Protein AF-A0AAU6JMK3-F1 (afdb_monomer_lite)

pLDDT: mean 92.9, std 9.51, range [48.59, 98.56]

Sequence (72 aa):
MEEAVSRTMIDLDDALIAEAAEILGTTTKRATVNGALAEFVAAAKRQRFMDMLEDGVFSDLGDPEVMAKAWR

Secondary structure (DSSP, 8-state):
----PPP------HHHHHHHHHHHT-SSHHHHHHHHHHHHHHHHHHHHHHHHHHTTTTGGGG-HHHHHHHT-

Radius of gyration: 19.71 Å; chains: 1; bounding box: 43×30×44 Å

Structure (mmCIF, N/CA/C/O backbone):
data_AF-A0AAU6JMK3-F1
#
_entry.id   AF-A0AAU6JMK3-F1
#
loop_
_atom_site.group_PDB
_atom_site.id
_atom_site.type_symbol
_atom_site.label_atom_id
_atom_site.label_alt_id
_atom_site.label_comp_id
_atom_site.label_asym_id
_atom_site.label_entity_id
_atom_site.label_seq_id
_atom_site.pdbx_PDB_ins_code
_atom_site.Cartn_x
_atom_site.Cartn_y
_atom_site.Cartn_z
_atom_site.occupancy
_atom_site.B_iso_or_equiv
_atom_site.auth_seq_id
_atom_site.auth_comp_id
_atom_site.auth_asym_id
_atom_site.auth_atom_id
_atom_site.pdbx_PDB_model_num
ATOM 1 N N . MET A 1 1 ? -4.882 19.170 -4.275 1.00 48.59 1 MET A N 1
ATOM 2 C CA . MET A 1 1 ? -6.263 18.725 -4.548 1.00 48.59 1 MET A CA 1
ATOM 3 C C . MET A 1 1 ? -6.688 17.949 -3.324 1.00 48.59 1 MET A C 1
ATOM 5 O O . MET A 1 1 ? -5.942 17.065 -2.930 1.00 48.59 1 MET A O 1
ATOM 9 N N . GLU A 1 2 ? -7.765 18.343 -2.655 1.00 51.47 2 GLU A N 1
ATOM 10 C CA . GLU A 1 2 ? -8.260 17.589 -1.501 1.00 51.47 2 GLU A CA 1
ATOM 11 C C . GLU A 1 2 ? -8.749 16.227 -2.008 1.00 51.47 2 GLU A C 1
ATOM 13 O O . GLU A 1 2 ? -9.566 16.174 -2.929 1.00 51.47 2 GLU A O 1
ATOM 18 N N . GLU A 1 3 ? -8.170 15.131 -1.510 1.00 66.06 3 GLU A N 1
ATOM 19 C CA . GLU A 1 3 ? -8.630 13.789 -1.865 1.00 66.06 3 GLU A CA 1
ATOM 20 C C . GLU A 1 3 ? -10.093 13.657 -1.442 1.00 66.06 3 GLU A C 1
ATOM 22 O O . GLU A 1 3 ? -10.425 13.791 -0.263 1.00 66.06 3 GLU A O 1
ATOM 27 N N . ALA A 1 4 ? -10.982 13.416 -2.406 1.00 77.00 4 ALA A N 1
ATOM 28 C CA . ALA A 1 4 ? -12.395 13.217 -2.131 1.00 77.00 4 ALA A CA 1
ATOM 29 C C . ALA A 1 4 ? -12.583 11.911 -1.341 1.00 77.00 4 ALA A C 1
ATOM 31 O O . ALA A 1 4 ? -12.658 10.825 -1.911 1.00 77.00 4 ALA A O 1
ATOM 32 N N . VAL A 1 5 ? -12.647 12.016 -0.014 1.00 79.31 5 VAL A N 1
ATOM 33 C CA . VAL A 1 5 ? -12.981 10.899 0.872 1.00 79.31 5 VAL A CA 1
ATOM 34 C C . VAL A 1 5 ? -14.496 10.849 1.039 1.00 79.31 5 VAL A C 1
ATOM 36 O O . VAL A 1 5 ? -15.103 11.773 1.582 1.00 79.31 5 VAL A O 1
ATOM 39 N N . SER A 1 6 ? -15.115 9.752 0.608 1.00 91.44 6 SER A N 1
ATOM 40 C CA . SER A 1 6 ? -16.526 9.465 0.870 1.00 91.44 6 SER A CA 1
ATOM 41 C C . SER A 1 6 ? -16.694 8.623 2.140 1.00 91.44 6 SER A C 1
ATOM 43 O O . SER A 1 6 ? -15.806 7.870 2.543 1.00 91.44 6 SER A O 1
ATOM 45 N N . ARG A 1 7 ? -17.846 8.764 2.807 1.00 93.44 7 ARG A N 1
ATOM 46 C CA . ARG A 1 7 ? -18.247 7.882 3.912 1.00 93.44 7 ARG A CA 1
ATOM 47 C C . ARG A 1 7 ? -19.105 6.758 3.348 1.00 93.44 7 ARG A C 1
ATOM 49 O O . ARG A 1 7 ? -20.140 7.033 2.748 1.00 93.44 7 ARG A O 1
ATOM 56 N N . THR A 1 8 ? -18.708 5.521 3.610 1.00 93.69 8 THR A N 1
ATOM 57 C CA . THR A 1 8 ? -19.413 4.325 3.141 1.00 93.69 8 THR A CA 1
ATOM 58 C C . THR A 1 8 ? -19.696 3.419 4.334 1.00 93.69 8 THR A C 1
ATOM 60 O O . THR A 1 8 ? -18.810 3.194 5.155 1.00 93.69 8 THR A O 1
ATOM 63 N N . MET A 1 9 ? -20.929 2.922 4.440 1.00 96.31 9 MET A N 1
ATOM 64 C CA . MET A 1 9 ? -21.301 1.886 5.407 1.00 96.31 9 MET A CA 1
ATOM 65 C C . MET A 1 9 ? -21.153 0.529 4.724 1.00 96.31 9 MET A C 1
ATOM 67 O O . MET A 1 9 ? -21.813 0.284 3.717 1.00 96.31 9 MET A O 1
ATOM 71 N N . ILE A 1 10 ? -20.269 -0.313 5.249 1.00 94.69 10 ILE A N 1
ATOM 72 C CA . ILE A 1 10 ? -20.013 -1.673 4.769 1.00 94.69 10 ILE A CA 1
ATOM 73 C C . ILE A 1 10 ? -19.782 -2.585 5.969 1.00 94.69 10 ILE A C 1
ATOM 75 O O . ILE A 1 10 ? -19.236 -2.140 6.982 1.00 94.69 10 ILE A O 1
ATOM 79 N N . ASP A 1 11 ? -20.160 -3.848 5.829 1.00 97.31 11 ASP A N 1
ATOM 80 C CA . ASP A 1 11 ? -19.773 -4.888 6.773 1.00 97.31 11 ASP A CA 1
ATOM 81 C C . ASP A 1 11 ? -18.363 -5.375 6.426 1.00 97.31 11 ASP A C 1
ATOM 83 O O . ASP A 1 11 ? -18.028 -5.576 5.256 1.00 97.31 11 ASP A O 1
ATOM 87 N N . LEU A 1 12 ? -17.521 -5.526 7.444 1.00 96.00 12 LEU A N 1
ATOM 88 C CA . LEU A 1 12 ? -16.136 -5.965 7.314 1.00 96.00 12 LEU A CA 1
ATOM 89 C C . LEU A 1 12 ? -15.894 -7.142 8.252 1.00 96.00 12 LEU A C 1
ATOM 91 O O . LEU A 1 12 ? -16.428 -7.176 9.359 1.00 96.00 12 LEU A O 1
ATOM 95 N N . ASP A 1 13 ? -15.063 -8.079 7.809 1.00 97.94 13 ASP A N 1
ATOM 96 C CA . ASP A 1 13 ? -14.552 -9.136 8.672 1.00 97.94 13 ASP A CA 1
ATOM 97 C C . ASP A 1 13 ? -13.495 -8.548 9.618 1.00 97.94 13 ASP A C 1
ATOM 99 O O . ASP A 1 13 ? -12.416 -8.126 9.194 1.00 97.94 13 ASP A O 1
ATOM 103 N N . ASP A 1 14 ? -13.820 -8.499 10.907 1.00 97.50 14 ASP A N 1
ATOM 104 C CA . ASP A 1 14 ? -12.959 -7.907 11.927 1.00 97.50 14 ASP A CA 1
ATOM 105 C C . ASP A 1 14 ? -11.666 -8.696 12.161 1.00 97.50 14 ASP A C 1
ATOM 107 O O . ASP A 1 14 ? -10.657 -8.084 12.518 1.00 97.50 14 ASP A O 1
ATOM 111 N N . ALA A 1 15 ? -11.661 -10.010 11.916 1.00 98.25 15 ALA A N 1
ATOM 112 C CA . ALA A 1 15 ? -10.442 -10.810 12.001 1.00 98.25 15 ALA A CA 1
ATOM 113 C C . ALA A 1 15 ? -9.494 -10.453 10.850 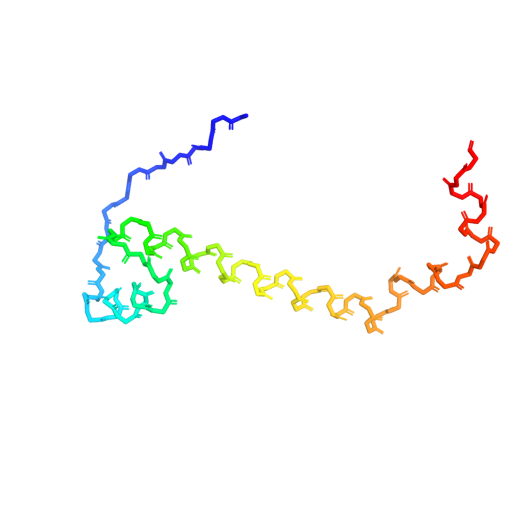1.00 98.25 15 ALA A C 1
ATOM 115 O O . ALA A 1 15 ? -8.330 -10.130 11.083 1.00 98.25 15 ALA A O 1
ATOM 116 N N . LEU A 1 16 ? -10.022 -10.378 9.625 1.00 98.25 16 LEU A N 1
ATOM 117 C CA . LEU A 1 16 ? -9.231 -9.989 8.457 1.00 98.25 16 LEU A CA 1
ATOM 118 C C . LEU A 1 16 ? -8.694 -8.555 8.576 1.00 98.25 16 LEU A C 1
ATOM 120 O O . LEU A 1 16 ? -7.560 -8.277 8.187 1.00 98.25 16 LEU A O 1
ATOM 124 N N . ILE A 1 17 ? -9.489 -7.633 9.130 1.00 98.12 17 ILE A N 1
ATOM 125 C CA . ILE A 1 17 ? -9.035 -6.263 9.395 1.00 98.12 17 ILE A CA 1
ATOM 126 C C . ILE A 1 17 ? -7.921 -6.244 10.442 1.00 98.12 17 ILE A C 1
ATOM 128 O O . ILE A 1 17 ? -6.986 -5.462 10.285 1.00 98.12 17 ILE A O 1
ATOM 132 N N . ALA A 1 18 ? -7.985 -7.078 11.481 1.00 98.31 18 ALA A N 1
ATOM 133 C CA . ALA A 1 18 ? -6.913 -7.169 12.469 1.00 98.31 18 ALA A CA 1
ATOM 134 C C . ALA A 1 18 ? -5.609 -7.683 11.837 1.00 98.31 18 ALA A C 1
ATOM 136 O O . ALA A 1 18 ? -4.575 -7.034 11.979 1.00 98.31 18 ALA A O 1
ATOM 137 N N . GLU A 1 19 ? -5.671 -8.765 11.057 1.00 98.56 19 GLU A N 1
ATOM 138 C CA . GLU A 1 19 ? -4.505 -9.306 10.342 1.00 98.56 19 GLU A CA 1
ATOM 139 C C . GLU A 1 19 ? -3.900 -8.277 9.377 1.00 98.56 19 GLU A C 1
ATOM 141 O O . GLU A 1 19 ? -2.692 -8.030 9.375 1.00 98.56 19 GLU A O 1
ATOM 146 N N . ALA A 1 20 ? -4.742 -7.606 8.586 1.00 98.38 20 ALA A N 1
ATOM 147 C CA . ALA A 1 20 ? -4.290 -6.549 7.690 1.00 98.38 20 ALA A CA 1
ATOM 148 C C . ALA A 1 20 ? -3.687 -5.365 8.462 1.00 98.38 20 ALA A C 1
ATOM 150 O O . ALA A 1 20 ? -2.713 -4.764 8.006 1.00 98.38 20 ALA A O 1
ATOM 151 N N . ALA A 1 21 ? -4.241 -5.017 9.625 1.00 98.50 21 ALA A N 1
ATOM 152 C CA . ALA A 1 21 ? -3.731 -3.932 10.451 1.00 98.50 21 ALA A CA 1
ATOM 153 C C . ALA A 1 21 ? -2.341 -4.247 11.008 1.00 98.50 21 ALA A C 1
ATOM 155 O O . ALA A 1 21 ? -1.489 -3.358 10.994 1.00 98.50 21 ALA A O 1
ATOM 156 N N . GLU A 1 22 ? -2.100 -5.493 11.423 1.00 98.56 22 GLU A N 1
ATOM 157 C CA . GLU A 1 22 ? -0.787 -5.975 11.859 1.00 98.56 22 GLU A CA 1
ATOM 158 C C . GLU A 1 22 ? 0.237 -5.929 10.722 1.00 98.56 22 GLU A C 1
ATOM 160 O O . GLU A 1 22 ? 1.306 -5.342 10.889 1.00 98.56 22 GLU A O 1
ATOM 165 N N . ILE A 1 23 ? -0.112 -6.461 9.543 1.00 98.31 23 ILE A N 1
ATOM 166 C CA . ILE A 1 23 ? 0.757 -6.447 8.354 1.00 98.31 23 ILE A CA 1
ATOM 167 C C . ILE A 1 23 ? 1.117 -5.011 7.948 1.00 98.31 23 ILE A C 1
ATOM 169 O O . ILE A 1 23 ? 2.265 -4.725 7.610 1.00 98.31 23 ILE A O 1
ATOM 173 N N . LEU A 1 24 ? 0.140 -4.101 7.981 1.00 98.12 24 LEU A N 1
ATOM 174 C CA . LEU A 1 24 ? 0.314 -2.707 7.565 1.00 98.12 24 LEU A CA 1
ATOM 175 C C . LEU A 1 24 ? 0.848 -1.793 8.681 1.00 98.12 24 LEU A C 1
ATOM 177 O O . LEU A 1 24 ? 1.135 -0.626 8.416 1.00 98.12 24 LEU A O 1
ATOM 181 N N . GLY A 1 25 ? 0.944 -2.269 9.927 1.00 98.38 25 GLY A N 1
ATOM 182 C CA . GLY A 1 25 ? 1.328 -1.451 11.082 1.00 98.38 25 GLY A CA 1
ATOM 183 C C . GLY A 1 25 ? 0.355 -0.301 11.379 1.00 98.38 25 GLY A C 1
ATOM 184 O O . GLY A 1 25 ? 0.771 0.781 11.796 1.00 98.38 25 GLY A O 1
ATOM 185 N N . THR A 1 26 ? -0.942 -0.498 11.132 1.00 98.56 26 THR A N 1
ATOM 186 C CA . THR A 1 26 ? -1.975 0.542 11.293 1.00 98.56 26 THR A CA 1
ATOM 187 C C . THR A 1 26 ? -2.793 0.342 12.565 1.00 98.56 26 THR A C 1
ATOM 189 O O . THR A 1 26 ? -2.961 -0.769 13.050 1.00 98.56 26 THR A O 1
ATOM 192 N N . THR A 1 27 ? -3.335 1.431 13.115 1.00 97.75 27 THR A N 1
ATOM 193 C CA . THR A 1 27 ? -4.057 1.411 14.403 1.00 97.75 27 THR A CA 1
ATOM 194 C C . THR A 1 27 ? -5.554 1.690 14.282 1.00 97.75 27 THR A C 1
ATOM 196 O O . THR A 1 27 ? -6.272 1.658 15.279 1.00 97.75 27 THR A O 1
ATOM 199 N N . THR A 1 28 ? -6.057 1.987 13.079 1.00 97.69 28 THR A N 1
ATOM 200 C CA . THR A 1 28 ? -7.481 2.281 12.857 1.00 97.69 28 THR A CA 1
ATOM 201 C C . THR A 1 28 ? -8.004 1.539 11.637 1.00 97.69 28 THR A C 1
ATOM 203 O O . THR A 1 28 ? -7.330 1.517 10.610 1.00 97.69 28 THR A O 1
ATOM 206 N N . LYS A 1 29 ? -9.251 1.040 11.702 1.00 96.56 29 LYS A N 1
ATOM 207 C CA . LYS A 1 29 ? -9.901 0.347 10.573 1.00 96.56 29 LYS A CA 1
ATOM 208 C C . LYS A 1 29 ? -9.856 1.173 9.280 1.00 96.56 29 LYS A C 1
ATOM 210 O O . LYS A 1 29 ? -9.590 0.635 8.215 1.00 96.56 29 LYS A O 1
ATOM 215 N N . ARG A 1 30 ? -10.051 2.499 9.366 1.00 96.06 30 ARG A N 1
ATOM 216 C CA . ARG A 1 30 ? -9.953 3.406 8.205 1.00 96.06 30 ARG A CA 1
ATOM 217 C C . ARG A 1 30 ? -8.552 3.398 7.589 1.00 96.06 30 ARG A C 1
ATOM 219 O O . ARG A 1 30 ? -8.441 3.321 6.370 1.00 96.06 30 ARG A O 1
ATOM 226 N N . ALA A 1 31 ? -7.505 3.511 8.410 1.00 97.62 31 ALA A N 1
ATOM 227 C CA . ALA A 1 31 ? -6.128 3.482 7.922 1.00 97.62 31 ALA A CA 1
ATOM 228 C C . ALA A 1 31 ? -5.794 2.121 7.300 1.00 97.62 31 ALA A C 1
ATOM 230 O O . ALA A 1 31 ? -5.199 2.085 6.229 1.00 97.62 31 ALA A O 1
ATOM 231 N N . THR A 1 32 ? -6.251 1.029 7.916 1.00 98.25 32 THR A N 1
ATOM 232 C CA . THR A 1 32 ? -6.076 -0.331 7.397 1.00 98.25 32 THR A CA 1
ATOM 233 C C . THR A 1 32 ? -6.752 -0.513 6.041 1.00 98.25 32 THR A C 1
ATOM 235 O O . THR A 1 32 ? -6.099 -0.935 5.094 1.00 98.25 32 THR A O 1
ATOM 238 N N . VAL A 1 33 ? -8.031 -0.138 5.906 1.00 97.12 33 VAL A N 1
ATOM 239 C CA . VAL A 1 33 ? -8.779 -0.274 4.642 1.00 97.12 33 VAL A CA 1
ATOM 240 C C . VAL A 1 33 ? -8.144 0.569 3.538 1.00 97.12 33 VAL A C 1
ATOM 242 O O . VAL A 1 33 ? -7.894 0.066 2.444 1.00 97.12 33 VAL A O 1
ATOM 245 N N . ASN A 1 34 ? -7.830 1.836 3.819 1.00 96.94 34 ASN A N 1
ATOM 246 C CA . ASN A 1 34 ? -7.209 2.708 2.824 1.00 96.94 34 ASN A CA 1
ATOM 247 C C . ASN A 1 34 ? -5.803 2.227 2.435 1.00 96.94 34 ASN A C 1
ATOM 249 O O . ASN A 1 34 ? -5.465 2.241 1.254 1.00 96.94 34 ASN A O 1
ATOM 253 N N . GLY A 1 35 ? -5.005 1.774 3.406 1.00 98.00 35 GLY A N 1
ATOM 254 C CA . GLY A 1 35 ? -3.673 1.221 3.166 1.00 98.00 35 GLY A CA 1
ATOM 255 C C . GLY A 1 35 ? -3.720 -0.057 2.331 1.00 98.00 35 GLY A C 1
ATOM 256 O O . GLY A 1 35 ? -3.008 -0.163 1.338 1.00 98.00 35 GLY A O 1
ATOM 257 N N . ALA A 1 36 ? -4.622 -0.985 2.658 1.00 97.88 36 ALA A N 1
ATOM 258 C CA . ALA A 1 36 ? -4.804 -2.223 1.905 1.00 97.88 36 ALA A CA 1
ATOM 259 C C . ALA A 1 36 ? -5.212 -1.956 0.446 1.00 97.88 36 ALA A C 1
ATOM 261 O O . ALA A 1 36 ? -4.658 -2.558 -0.475 1.00 97.88 36 ALA A O 1
ATOM 262 N N .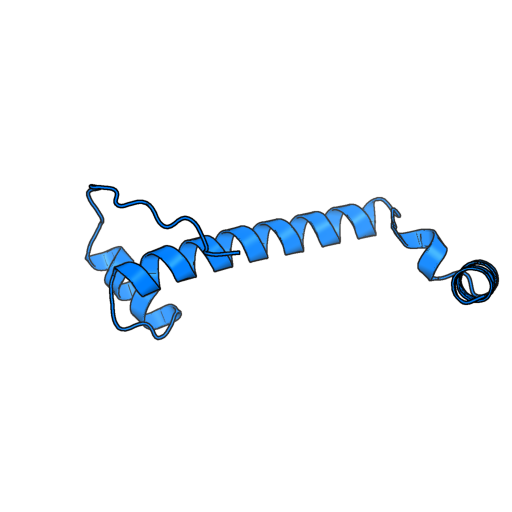 LEU A 1 37 ? -6.135 -1.015 0.215 1.00 97.44 37 LEU A N 1
ATOM 263 C CA . LEU A 1 37 ? -6.530 -0.608 -1.137 1.00 97.44 37 LEU A CA 1
ATOM 264 C C . LEU A 1 37 ? -5.371 0.043 -1.902 1.00 97.44 37 LEU A C 1
ATOM 266 O O . LEU A 1 37 ? -5.175 -0.249 -3.083 1.00 97.44 37 LEU A O 1
ATOM 270 N N . ALA A 1 38 ? -4.591 0.902 -1.242 1.00 97.69 38 ALA A N 1
ATOM 271 C CA . ALA A 1 38 ? -3.425 1.533 -1.848 1.00 97.69 38 ALA A CA 1
ATOM 272 C C . ALA A 1 38 ? -2.371 0.493 -2.259 1.00 97.69 38 ALA A C 1
ATOM 274 O O . ALA A 1 38 ? -1.895 0.531 -3.396 1.00 97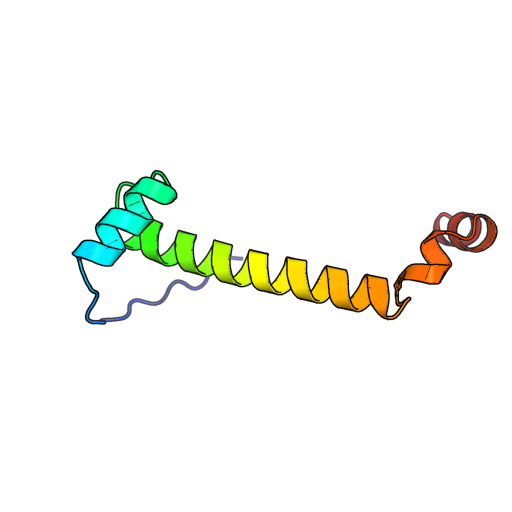.69 38 ALA A O 1
ATOM 275 N N . GLU A 1 39 ? -2.066 -0.472 -1.387 1.00 97.94 39 GLU A N 1
ATOM 276 C CA . GLU A 1 39 ? -1.124 -1.555 -1.684 1.00 97.94 39 GLU A CA 1
ATOM 277 C C . GLU A 1 39 ? -1.615 -2.460 -2.815 1.00 97.94 39 GLU A C 1
ATOM 279 O O . GLU A 1 39 ? -0.838 -2.795 -3.711 1.00 97.94 39 GLU A O 1
ATOM 284 N N . PHE A 1 40 ? -2.909 -2.793 -2.846 1.00 98.06 40 PHE A N 1
ATOM 285 C CA . PHE A 1 40 ? -3.496 -3.560 -3.946 1.00 98.06 40 PHE A CA 1
ATOM 286 C C . PHE A 1 40 ? -3.336 -2.839 -5.292 1.00 98.06 40 PHE A C 1
ATOM 288 O O . PHE A 1 40 ? -2.877 -3.423 -6.278 1.00 98.06 40 PHE A O 1
ATOM 295 N N . VAL A 1 41 ? -3.654 -1.541 -5.337 1.00 98.19 41 VAL A N 1
ATOM 296 C CA . VAL A 1 41 ? -3.486 -0.728 -6.550 1.00 98.19 41 VAL A CA 1
ATOM 297 C C . VAL A 1 41 ? -2.010 -0.615 -6.936 1.00 98.19 41 VAL A C 1
ATOM 299 O O . VAL A 1 41 ? -1.680 -0.702 -8.121 1.00 98.19 41 VAL A O 1
ATOM 302 N N . ALA A 1 42 ? -1.112 -0.434 -5.968 1.00 97.94 42 ALA A N 1
ATOM 303 C CA . ALA A 1 42 ? 0.322 -0.369 -6.217 1.00 97.94 42 ALA A CA 1
ATOM 304 C C . ALA A 1 42 ? 0.855 -1.693 -6.783 1.00 97.94 42 ALA A C 1
ATOM 306 O O . ALA A 1 42 ? 1.612 -1.676 -7.754 1.00 97.94 42 ALA A O 1
ATOM 307 N N . ALA A 1 43 ? 0.416 -2.833 -6.245 1.00 97.75 43 ALA A N 1
ATOM 308 C CA . ALA A 1 43 ? 0.761 -4.156 -6.756 1.00 97.75 43 ALA A CA 1
ATOM 309 C C . ALA A 1 43 ? 0.289 -4.346 -8.203 1.00 97.75 43 ALA A C 1
ATOM 311 O O . ALA A 1 43 ? 1.089 -4.723 -9.059 1.00 97.75 43 ALA A O 1
ATOM 312 N N . ALA A 1 44 ? -0.959 -3.982 -8.509 1.00 98.06 44 ALA A N 1
ATOM 313 C CA . ALA A 1 44 ? -1.488 -4.052 -9.870 1.00 98.06 44 ALA A CA 1
ATOM 314 C C . ALA A 1 44 ? -0.715 -3.147 -10.849 1.00 98.06 44 ALA A C 1
ATOM 316 O O . ALA A 1 44 ? -0.460 -3.531 -11.990 1.00 98.06 44 ALA A O 1
ATOM 317 N N . LYS A 1 45 ? -0.302 -1.947 -10.416 1.00 97.81 45 LYS A N 1
ATOM 318 C CA . LYS A 1 45 ? 0.541 -1.052 -11.227 1.00 97.81 45 LYS A CA 1
ATOM 319 C C . LYS A 1 45 ? 1.931 -1.635 -11.472 1.00 97.81 45 LYS A C 1
ATOM 321 O O . LYS A 1 45 ? 2.414 -1.549 -12.596 1.00 97.81 45 LYS A O 1
ATOM 326 N N . ARG A 1 46 ? 2.556 -2.233 -10.449 1.00 97.62 46 ARG A N 1
ATOM 327 C CA . ARG A 1 46 ? 3.851 -2.919 -10.590 1.00 97.62 46 ARG A CA 1
ATOM 328 C C . ARG A 1 46 ? 3.759 -4.061 -11.597 1.00 97.62 46 ARG A C 1
ATOM 330 O O . ARG A 1 46 ? 4.634 -4.160 -12.443 1.00 97.62 46 ARG A O 1
ATOM 337 N N . GLN A 1 47 ? 2.691 -4.856 -11.557 1.00 97.69 47 GLN A N 1
ATOM 338 C CA . GLN A 1 47 ? 2.481 -5.935 -12.524 1.00 97.69 47 GLN A CA 1
ATOM 339 C C . GLN A 1 47 ? 2.366 -5.403 -13.957 1.00 97.69 47 GLN A C 1
ATOM 341 O O . GLN A 1 47 ? 3.150 -5.798 -14.806 1.00 97.69 47 GLN A O 1
ATOM 346 N N . ARG A 1 48 ? 1.496 -4.414 -14.198 1.00 96.69 48 ARG A N 1
ATOM 347 C CA . ARG A 1 48 ? 1.367 -3.784 -15.527 1.00 96.69 48 ARG A CA 1
ATOM 348 C C . ARG A 1 48 ? 2.673 -3.180 -16.030 1.00 96.69 48 ARG A C 1
ATOM 350 O O . ARG A 1 48 ? 2.918 -3.148 -17.227 1.00 96.69 48 ARG A O 1
ATOM 357 N N . PHE A 1 49 ? 3.488 -2.643 -15.125 1.00 96.25 49 PHE A N 1
ATOM 358 C CA . PHE A 1 49 ? 4.804 -2.133 -15.484 1.00 96.25 49 PHE A CA 1
ATOM 359 C C . PHE A 1 49 ? 5.729 -3.246 -15.986 1.00 96.25 49 PHE A C 1
ATOM 361 O O . PHE A 1 49 ? 6.431 -3.029 -16.969 1.00 96.25 49 PHE A O 1
ATOM 368 N N . MET A 1 50 ? 5.691 -4.427 -15.364 1.00 96.62 50 MET A N 1
ATOM 369 C CA . MET A 1 50 ? 6.428 -5.594 -15.857 1.00 96.62 50 MET A CA 1
ATOM 370 C C . MET A 1 50 ? 5.898 -6.059 -17.214 1.00 96.62 50 MET A C 1
ATOM 372 O O . MET A 1 50 ? 6.702 -6.255 -18.117 1.00 96.62 50 MET A O 1
ATOM 376 N N . ASP A 1 51 ? 4.576 -6.112 -17.399 1.00 96.88 51 ASP A N 1
ATOM 377 C CA . ASP A 1 51 ? 3.974 -6.472 -18.693 1.00 96.88 51 ASP A CA 1
ATOM 378 C C . ASP A 1 51 ? 4.454 -5.521 -19.811 1.00 96.88 51 ASP A C 1
ATOM 380 O O . ASP A 1 51 ? 4.889 -5.953 -20.873 1.00 96.88 51 ASP A O 1
ATOM 384 N N . MET A 1 52 ? 4.483 -4.206 -19.550 1.00 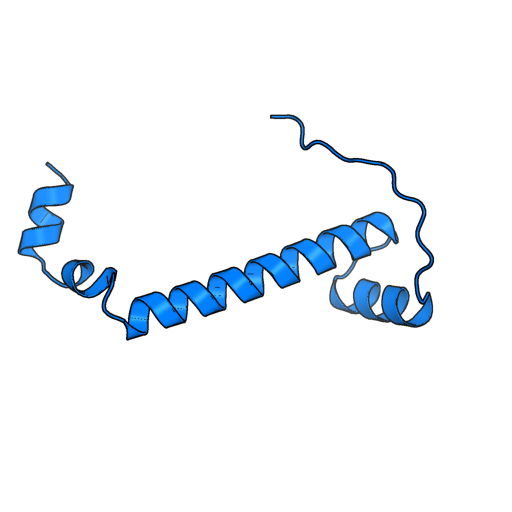95.44 52 MET A N 1
ATOM 385 C CA . MET A 1 52 ? 5.004 -3.219 -20.509 1.00 95.44 52 MET A CA 1
ATOM 386 C C . MET A 1 52 ? 6.500 -3.396 -20.812 1.00 95.44 52 MET A C 1
ATOM 388 O O . MET A 1 52 ? 6.938 -3.109 -21.928 1.00 95.44 52 MET A O 1
ATOM 392 N N . LEU A 1 53 ? 7.300 -3.826 -19.831 1.00 93.50 53 LEU A N 1
ATOM 393 C CA . LEU A 1 53 ? 8.714 -4.134 -20.057 1.00 93.50 53 LEU A CA 1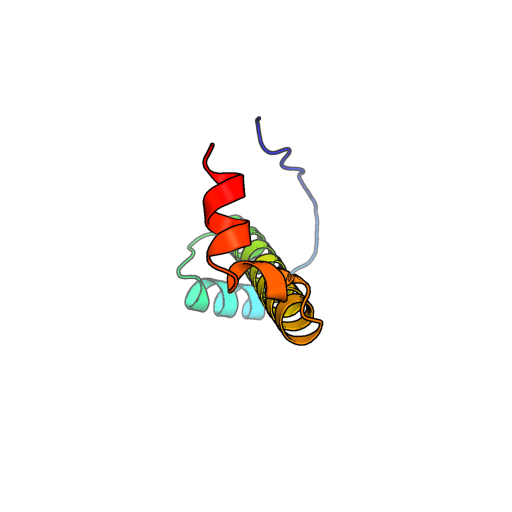
ATOM 394 C C . LEU A 1 53 ? 8.871 -5.355 -20.971 1.00 93.50 53 LEU A C 1
ATOM 396 O O . LEU A 1 53 ? 9.693 -5.310 -21.885 1.00 93.50 53 LEU A O 1
ATOM 400 N N . GLU A 1 54 ? 8.080 -6.406 -20.751 1.00 93.88 54 GLU A N 1
ATOM 401 C CA . GLU A 1 54 ? 8.078 -7.619 -21.581 1.00 93.88 54 GLU A CA 1
ATOM 402 C C . GLU A 1 54 ? 7.614 -7.335 -23.015 1.00 93.88 54 GLU A C 1
ATOM 404 O O . GLU A 1 54 ? 8.238 -7.801 -23.969 1.00 93.88 54 GLU A O 1
ATOM 409 N N . ASP A 1 55 ? 6.600 -6.483 -23.173 1.00 95.50 55 ASP A N 1
ATOM 410 C CA . ASP A 1 55 ? 6.090 -6.033 -24.472 1.00 95.50 55 ASP A CA 1
ATOM 411 C C . ASP A 1 55 ? 7.058 -5.087 -25.215 1.00 95.50 55 ASP A C 1
ATOM 413 O O . ASP A 1 55 ? 6.799 -4.676 -26.349 1.00 95.50 55 ASP A O 1
ATOM 417 N N . GLY A 1 56 ? 8.185 -4.717 -24.596 1.00 93.38 56 GLY A N 1
ATOM 418 C CA . GLY A 1 56 ? 9.206 -3.866 -25.206 1.00 93.38 56 GLY A CA 1
ATOM 419 C C . GLY A 1 56 ? 8.795 -2.398 -25.341 1.00 93.38 56 GLY A C 1
ATOM 420 O O . GLY A 1 56 ? 9.435 -1.657 -26.094 1.00 93.38 56 GLY A O 1
ATOM 421 N N . VAL A 1 57 ? 7.776 -1.953 -24.592 1.00 93.00 57 VAL A N 1
ATOM 422 C CA . VAL A 1 57 ? 7.265 -0.565 -24.601 1.00 93.00 57 VAL A CA 1
ATOM 423 C C . VAL A 1 57 ? 8.374 0.447 -24.307 1.00 93.00 57 VAL A C 1
ATOM 425 O O . VAL A 1 57 ? 8.346 1.558 -24.822 1.00 93.00 57 VAL A O 1
ATOM 428 N N . PHE A 1 58 ? 9.366 0.047 -23.510 1.00 89.69 58 PHE A N 1
ATOM 429 C CA . PHE A 1 58 ? 10.496 0.878 -23.091 1.00 89.69 58 PHE A CA 1
ATOM 430 C C . PHE A 1 58 ? 11.823 0.499 -23.768 1.00 89.69 58 PHE A C 1
ATOM 432 O O . PHE A 1 58 ? 12.895 0.808 -23.248 1.00 89.69 58 PHE A O 1
ATOM 439 N N . SER A 1 59 ? 11.778 -0.226 -24.889 1.00 88.69 59 SER A N 1
ATOM 440 C CA . SER A 1 59 ? 12.984 -0.725 -25.571 1.00 88.69 59 SER A CA 1
ATOM 441 C C . SER A 1 59 ? 13.909 0.391 -26.073 1.00 88.69 59 SER A C 1
ATOM 443 O O . SER A 1 59 ? 15.128 0.221 -26.097 1.00 88.69 59 SER A O 1
ATOM 445 N N . ASP A 1 60 ? 13.349 1.549 -26.410 1.00 90.19 60 ASP A N 1
ATOM 446 C CA . ASP A 1 60 ? 14.067 2.741 -26.860 1.00 90.19 60 ASP A CA 1
ATOM 447 C C . ASP A 1 60 ? 14.835 3.462 -25.738 1.00 90.19 60 ASP A C 1
ATOM 449 O O . ASP A 1 60 ? 15.811 4.158 -26.018 1.00 90.19 60 ASP A O 1
ATOM 453 N N . LEU A 1 61 ? 14.472 3.254 -24.465 1.00 88.50 61 LEU A N 1
ATOM 454 C CA . LEU A 1 61 ? 15.198 3.818 -23.319 1.00 88.50 61 LEU A CA 1
ATOM 455 C C . LEU A 1 61 ? 16.645 3.311 -23.225 1.00 88.50 61 LEU A C 1
ATOM 457 O O . LEU A 1 61 ? 17.487 3.961 -22.605 1.00 88.50 61 LEU A O 1
ATOM 461 N N . GLY A 1 62 ? 16.941 2.156 -23.829 1.00 87.81 62 GLY A N 1
ATOM 462 C CA . GLY A 1 62 ? 18.291 1.600 -23.914 1.00 87.81 62 GLY A CA 1
ATOM 463 C C . GLY A 1 62 ? 19.162 2.216 -25.012 1.00 87.81 62 GLY A C 1
ATOM 464 O O . GLY A 1 62 ? 20.363 1.950 -25.030 1.00 87.81 62 GLY A O 1
ATOM 465 N N . ASP A 1 63 ? 18.594 3.018 -25.918 1.00 92.12 63 ASP A N 1
ATOM 466 C CA . ASP A 1 63 ? 19.313 3.628 -27.036 1.00 92.12 63 ASP A CA 1
ATOM 467 C C . ASP A 1 63 ? 19.944 4.979 -26.618 1.00 92.12 63 ASP A C 1
ATOM 469 O O . ASP A 1 63 ? 19.228 5.952 -26.337 1.00 92.12 63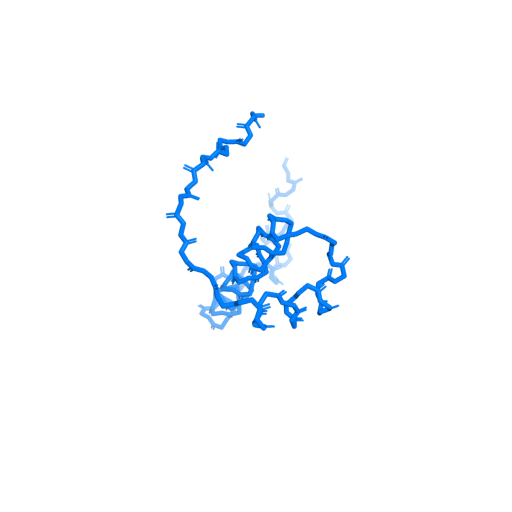 ASP A O 1
ATOM 473 N N . PRO A 1 64 ? 21.290 5.091 -26.603 1.00 90.94 64 PRO A N 1
ATOM 474 C CA . PRO A 1 64 ? 21.976 6.328 -26.234 1.00 90.94 64 PRO A CA 1
ATOM 475 C C . PRO A 1 64 ? 21.651 7.515 -27.150 1.00 90.94 64 PRO A C 1
ATOM 477 O O . PRO A 1 64 ? 21.642 8.657 -26.683 1.00 90.94 64 PRO A O 1
ATOM 480 N N . GLU A 1 65 ? 21.381 7.282 -28.438 1.00 92.75 65 GLU A N 1
ATOM 481 C CA . GLU A 1 65 ? 21.023 8.347 -29.378 1.00 92.75 65 GLU A CA 1
ATOM 482 C C . GLU A 1 65 ? 19.609 8.875 -29.129 1.00 92.75 65 GLU A C 1
ATOM 484 O O . GLU A 1 65 ? 19.375 10.083 -29.252 1.00 92.75 65 GLU A O 1
ATOM 489 N N . VAL A 1 66 ? 18.668 7.995 -28.768 1.00 90.44 66 VAL A N 1
ATOM 490 C CA . VAL A 1 66 ? 17.299 8.383 -28.389 1.00 90.44 66 VAL A CA 1
ATOM 491 C C . VAL A 1 66 ? 17.336 9.211 -27.108 1.00 90.44 66 VAL A C 1
ATOM 493 O O . VAL A 1 66 ? 16.789 10.317 -27.072 1.00 90.44 66 VAL A O 1
ATOM 496 N N . MET A 1 67 ? 18.062 8.750 -26.088 1.00 91.12 67 MET A N 1
ATOM 497 C CA . MET A 1 67 ? 18.203 9.489 -24.831 1.00 91.12 67 MET A CA 1
ATOM 498 C C . MET A 1 67 ? 18.889 10.845 -25.030 1.00 91.12 67 MET A C 1
ATOM 500 O O . MET A 1 67 ? 18.414 11.850 -24.504 1.00 91.12 67 MET A O 1
ATOM 504 N N . ALA A 1 68 ? 19.935 10.934 -25.855 1.00 91.69 68 ALA A N 1
ATOM 505 C CA . ALA A 1 68 ? 20.601 12.207 -26.151 1.00 91.69 68 ALA A CA 1
ATOM 506 C C . ALA A 1 68 ? 19.686 13.245 -26.836 1.00 91.69 68 ALA A C 1
ATOM 508 O O . ALA A 1 68 ? 19.944 14.447 -26.740 1.00 91.69 68 ALA A O 1
ATOM 509 N N . LYS A 1 69 ? 18.628 12.806 -27.536 1.00 91.25 69 LYS A N 1
ATOM 510 C CA . LYS A 1 69 ? 17.623 13.693 -28.149 1.00 91.25 69 LYS A CA 1
ATOM 511 C C . LYS A 1 69 ? 16.565 14.170 -27.152 1.00 91.25 69 LYS A C 1
ATOM 513 O O . LYS A 1 69 ? 16.082 15.283 -27.313 1.00 91.25 69 LYS A O 1
ATOM 518 N N . ALA A 1 70 ? 16.226 13.371 -26.140 1.00 87.19 70 ALA A N 1
ATOM 519 C CA . ALA A 1 70 ? 15.182 13.693 -25.163 1.00 87.19 70 ALA A CA 1
ATOM 520 C C . ALA A 1 70 ? 15.554 14.838 -24.195 1.00 87.19 70 ALA A C 1
ATOM 522 O O . ALA A 1 70 ? 14.666 15.470 -23.631 1.00 87.19 70 ALA A O 1
ATOM 523 N N . TRP A 1 71 ? 16.851 15.106 -24.010 1.00 82.00 71 TRP A N 1
ATOM 524 C CA . TRP A 1 71 ? 17.379 16.106 -23.066 1.00 82.00 71 TRP A CA 1
ATOM 525 C C . TRP A 1 71 ? 17.897 17.399 -23.724 1.00 82.00 71 TRP A C 1
ATOM 527 O O . TRP A 1 71 ? 18.620 18.160 -23.077 1.00 82.00 71 TRP A O 1
ATOM 537 N N . ARG A 1 72 ? 17.575 17.645 -24.999 1.00 72.19 72 ARG A N 1
ATOM 538 C CA . ARG A 1 72 ? 17.791 18.953 -25.648 1.00 72.19 72 ARG A CA 1
ATOM 539 C C . ARG A 1 72 ? 16.565 19.837 -25.505 1.00 72.19 72 ARG A C 1
ATOM 541 O O . ARG A 1 72 ? 16.776 21.059 -25.358 1.00 72.19 72 ARG A O 1
#

Foldseek 3Di:
DPPDDDDDDDDDDPVVLVVQCVVQVHDDSVCSVVVVVVVVVVVVVVVVVVVCVVVCVCVCVPPPVSVVVVVD